Protein AF-A0A7J7FNR3-F1 (afdb_monomer_lite)

Radius of gyration: 37.6 Å; chains: 1; bounding box: 63×40×110 Å

pLDDT: mean 75.51, std 18.08, range [29.53, 96.12]

Foldseek 3Di:
DDPVVVLVVVLVVLVVVLVVLVVVLVVLVVVLVVLVVVLVVCVVVVVPVSNVVSVVVNVVSVVVNVVSVVVNVVSVVVNPVVVSVVVVVVVVVVVVVVVVVVVVVVVVVVCVVVVPPPVVVVVVVVVVVCVVVVPDPDDDDDDDDDDDDDDDDDDDDDDDDDPVVVVVVCVVVVPD

Secondary structure (DSSP, 8-state):
--HHHHHHHHHHHHHHHHHHHHHHHHHHHHHHHHHHHHHHHHHHHT-HHHHHHHHHHHHHHHHHHHHHHHHHHHHHHH--HHHHHHHHHHHHHHHHHHHHHHHHHHHHHHHHHHH---HHHHHHHHHHHHHHHT---S---------------------PPPHHHHHHHHHHTT--

InterPro domains:
  IPR005024 Snf7 family [PF03357] (9-69)
  IPR005024 Snf7 family [PF03357] (70-148)
  IPR005024 Snf7 family [PTHR10476] (71-173)

Organism: Diceros bicornis minor (NCBI:txid77932)

Sequence (176 aa):
MSSLHVIKEQNRELRGTQRAIIRDRAALEKQEKQLELEIKKMAKIGNKEACRVLAKQLVHLRKQKTRTFATMQAVNKKMDPQKTLQTMQNFQKENMKMEMTEEMINDTLDDIFEGSDDEEESQDIVNQVLDEIGIEISGKMAKAPSAARSLPSASTSKATISDEEIERQLKALGVD

Structure (mmCIF, N/CA/C/O backbone):
data_AF-A0A7J7FNR3-F1
#
_entry.id   AF-A0A7J7FNR3-F1
#
loop_
_atom_site.group_PDB
_atom_site.id
_atom_site.type_symbol
_atom_site.label_atom_id
_atom_site.label_alt_id
_atom_site.label_comp_id
_atom_site.label_asym_id
_atom_site.label_entity_id
_atom_site.label_seq_id
_atom_site.pdbx_PDB_ins_code
_atom_site.Cartn_x
_atom_site.Cartn_y
_atom_site.Cartn_z
_atom_site.occupancy
_atom_site.B_iso_or_equiv
_atom_site.auth_seq_id
_atom_site.auth_comp_id
_atom_site.auth_asym_id
_atom_site.auth_atom_id
_atom_site.pdbx_PDB_model_num
ATOM 1 N N . MET A 1 1 ? 5.610 -0.269 -30.305 1.00 54.38 1 MET A N 1
ATOM 2 C CA . MET A 1 1 ? 5.568 0.455 -29.009 1.00 54.38 1 MET A CA 1
ATOM 3 C C . MET A 1 1 ? 6.948 0.389 -28.366 1.00 54.38 1 MET A C 1
ATOM 5 O O . MET A 1 1 ? 7.432 -0.710 -28.148 1.00 54.38 1 MET A O 1
ATOM 9 N N . SER A 1 2 ? 7.600 1.528 -28.112 1.00 82.62 2 SER A N 1
ATOM 10 C CA . SER A 1 2 ? 8.960 1.568 -27.540 1.00 82.62 2 SER A CA 1
ATOM 11 C C . SER A 1 2 ? 9.001 1.016 -26.107 1.00 82.62 2 SER A C 1
ATOM 13 O O . SER A 1 2 ? 8.130 1.339 -25.296 1.00 82.62 2 SER A O 1
ATOM 15 N N . SER A 1 3 ? 10.046 0.258 -25.762 1.00 70.81 3 SER A N 1
ATOM 16 C CA . SER A 1 3 ? 10.321 -0.240 -24.402 1.00 70.81 3 SER A CA 1
ATOM 17 C C . SER A 1 3 ? 10.331 0.873 -23.342 1.00 70.81 3 SER A C 1
ATOM 19 O O . SER A 1 3 ? 9.944 0.653 -22.194 1.00 70.81 3 SER A O 1
ATOM 21 N N . LEU A 1 4 ? 10.681 2.105 -23.730 1.00 76.94 4 LEU A N 1
ATOM 22 C CA . LEU A 1 4 ? 10.629 3.280 -22.857 1.00 76.94 4 LEU A CA 1
ATOM 23 C C . LEU A 1 4 ? 9.194 3.644 -22.438 1.00 76.94 4 LEU A C 1
ATOM 25 O O . LEU A 1 4 ? 8.973 4.077 -21.305 1.00 76.94 4 LEU A O 1
ATOM 29 N N . HIS A 1 5 ? 8.218 3.469 -23.335 1.00 82.75 5 HIS A N 1
ATOM 30 C CA . HIS A 1 5 ? 6.804 3.703 -23.036 1.00 82.75 5 HIS A CA 1
ATOM 31 C C . HIS A 1 5 ? 6.312 2.708 -21.981 1.00 82.75 5 HIS A C 1
ATOM 33 O O . HIS A 1 5 ? 5.735 3.119 -20.977 1.00 82.75 5 HIS A O 1
ATOM 39 N N . VAL A 1 6 ? 6.664 1.428 -22.145 1.00 83.12 6 VAL A N 1
ATOM 40 C CA . VAL A 1 6 ? 6.319 0.350 -21.205 1.00 83.12 6 VAL A CA 1
ATOM 41 C C . VAL A 1 6 ? 6.873 0.634 -19.804 1.00 83.12 6 VAL A C 1
ATOM 43 O O . VAL A 1 6 ? 6.144 0.547 -18.817 1.00 83.12 6 VAL A O 1
ATOM 46 N N . ILE A 1 7 ? 8.138 1.059 -19.699 1.00 79.75 7 ILE A N 1
ATOM 47 C CA . ILE A 1 7 ? 8.766 1.383 -18.406 1.00 79.75 7 ILE A CA 1
ATOM 48 C C . ILE A 1 7 ? 8.096 2.596 -17.742 1.00 79.75 7 ILE A C 1
ATOM 50 O O . ILE A 1 7 ? 7.846 2.589 -16.531 1.00 79.75 7 ILE A O 1
ATOM 54 N N . LYS A 1 8 ? 7.801 3.656 -18.506 1.00 81.94 8 LYS A N 1
ATOM 55 C CA . LYS A 1 8 ? 7.135 4.860 -17.978 1.00 81.94 8 LYS A CA 1
ATOM 56 C C . LYS A 1 8 ? 5.711 4.558 -17.506 1.00 81.94 8 LYS A C 1
ATOM 58 O O . LYS A 1 8 ? 5.305 5.052 -16.451 1.00 81.94 8 LYS A O 1
ATOM 63 N N . GLU A 1 9 ? 4.981 3.734 -18.247 1.00 85.06 9 GLU A N 1
ATOM 64 C CA . GLU A 1 9 ? 3.615 3.323 -17.927 1.00 85.06 9 GLU A CA 1
ATOM 65 C C . GLU A 1 9 ? 3.563 2.467 -16.658 1.00 85.06 9 GLU A C 1
ATOM 67 O O . GLU A 1 9 ? 2.869 2.830 -15.704 1.00 85.06 9 GLU A O 1
ATOM 72 N N . GLN A 1 10 ? 4.417 1.446 -16.554 1.00 81.94 10 GLN A N 1
ATOM 73 C CA . GLN A 1 10 ? 4.548 0.637 -15.336 1.00 81.94 10 GLN A CA 1
ATOM 74 C C . GLN A 1 10 ? 4.887 1.488 -14.102 1.00 81.94 10 GLN A C 1
ATOM 76 O O . GLN A 1 10 ? 4.318 1.305 -13.024 1.00 81.94 10 GLN A O 1
ATOM 81 N N . ASN A 1 11 ? 5.778 2.475 -14.236 1.00 83.62 11 ASN A N 1
ATOM 82 C CA . ASN A 1 11 ? 6.105 3.384 -13.134 1.00 83.62 11 ASN A CA 1
ATOM 83 C C . ASN A 1 11 ? 4.921 4.262 -12.714 1.00 83.62 11 ASN A C 1
ATOM 85 O O . ASN A 1 11 ? 4.728 4.532 -11.522 1.00 83.62 11 ASN A O 1
ATOM 89 N N . ARG A 1 12 ? 4.114 4.716 -13.675 1.00 87.56 12 ARG A N 1
ATOM 90 C CA . ARG A 1 12 ? 2.905 5.499 -13.402 1.00 87.56 12 ARG A CA 1
ATOM 91 C C . ARG A 1 12 ? 1.880 4.668 -12.629 1.00 87.56 12 ARG A C 1
ATOM 93 O O . ARG A 1 12 ? 1.326 5.169 -11.644 1.00 87.56 12 ARG A O 1
ATOM 100 N N . GLU A 1 13 ? 1.676 3.415 -13.023 1.00 88.12 13 GLU A N 1
ATOM 101 C CA . GLU A 1 13 ? 0.784 2.470 -12.341 1.00 88.12 13 GLU A CA 1
ATOM 102 C C . GLU A 1 13 ? 1.255 2.140 -10.923 1.00 88.12 13 GLU A C 1
ATOM 104 O O . GLU A 1 13 ? 0.466 2.200 -9.973 1.00 88.12 13 GLU A O 1
ATOM 109 N N . LEU A 1 14 ? 2.552 1.875 -10.739 1.00 86.81 14 LEU A N 1
ATOM 110 C CA . LEU A 1 14 ? 3.135 1.603 -9.421 1.00 86.81 14 LEU A CA 1
ATOM 111 C C . LEU A 1 14 ? 2.951 2.788 -8.467 1.00 86.81 14 LEU A C 1
ATOM 113 O O . LEU A 1 14 ? 2.503 2.608 -7.332 1.00 86.81 14 LEU A O 1
ATOM 117 N N . ARG A 1 15 ? 3.194 4.017 -8.939 1.00 88.31 15 ARG A N 1
ATOM 118 C CA . ARG A 1 15 ? 2.936 5.239 -8.155 1.00 88.31 15 ARG A CA 1
ATOM 119 C C . ARG A 1 15 ? 1.450 5.415 -7.836 1.00 88.31 15 ARG A C 1
ATOM 121 O O . ARG A 1 15 ? 1.105 5.879 -6.748 1.00 88.31 15 ARG A O 1
ATOM 128 N N . GLY A 1 16 ? 0.560 5.069 -8.767 1.00 91.56 16 GLY A N 1
ATOM 129 C CA . GLY A 1 16 ? -0.889 5.058 -8.540 1.00 91.56 16 GLY A CA 1
ATOM 130 C C . GLY A 1 16 ? -1.287 4.092 -7.425 1.00 91.56 16 GLY A C 1
ATOM 131 O O . GLY A 1 16 ? -1.970 4.483 -6.476 1.00 91.56 16 GLY A O 1
ATOM 132 N N . THR A 1 17 ? -0.767 2.870 -7.497 1.00 90.06 17 THR A N 1
ATOM 133 C CA . THR A 1 17 ? -0.973 1.805 -6.509 1.00 90.06 17 THR A CA 1
ATOM 134 C C . THR A 1 17 ? -0.452 2.214 -5.132 1.00 90.06 17 THR A C 1
ATOM 136 O O . THR A 1 17 ? -1.149 2.062 -4.131 1.00 90.06 17 THR A O 1
ATOM 139 N N . GLN A 1 18 ? 0.730 2.829 -5.062 1.00 90.19 18 GLN A N 1
ATOM 140 C CA . GLN A 1 18 ? 1.301 3.321 -3.808 1.00 90.19 18 GLN A CA 1
ATOM 141 C C . GLN A 1 18 ? 0.408 4.387 -3.152 1.00 90.19 18 GLN A C 1
ATOM 143 O O . GLN A 1 18 ? 0.143 4.321 -1.951 1.00 90.19 18 GLN A O 1
ATOM 148 N N . ARG A 1 19 ? -0.122 5.340 -3.932 1.00 92.62 19 ARG A N 1
ATOM 149 C CA . ARG A 1 19 ? -1.068 6.349 -3.422 1.00 92.62 19 ARG A CA 1
ATOM 150 C C . ARG A 1 19 ? -2.389 5.738 -2.959 1.00 92.62 19 ARG A C 1
ATOM 152 O O . ARG A 1 19 ? -2.973 6.236 -1.998 1.00 92.62 19 ARG A O 1
ATOM 159 N N . ALA A 1 20 ? -2.879 4.698 -3.632 1.00 93.31 20 ALA A N 1
ATOM 160 C CA . ALA A 1 20 ? -4.066 3.966 -3.193 1.00 93.31 20 ALA A CA 1
ATOM 161 C C . ALA A 1 20 ? -3.822 3.297 -1.831 1.00 93.31 20 ALA A C 1
ATOM 163 O O . ALA A 1 20 ? -4.554 3.567 -0.886 1.00 93.31 20 ALA A O 1
ATOM 164 N N . ILE A 1 21 ? -2.710 2.570 -1.688 1.00 93.38 21 ILE A N 1
ATOM 165 C CA . ILE A 1 21 ? -2.308 1.919 -0.430 1.00 93.38 21 ILE A CA 1
ATOM 166 C C . ILE A 1 21 ? -2.171 2.929 0.721 1.00 93.38 21 ILE A C 1
ATOM 168 O O . ILE A 1 21 ? -2.578 2.644 1.847 1.00 93.38 21 ILE A O 1
ATOM 172 N N . ILE A 1 22 ? -1.619 4.119 0.459 1.00 91.81 22 ILE A N 1
ATOM 173 C CA . ILE A 1 22 ? -1.496 5.184 1.468 1.00 91.81 22 ILE A CA 1
ATOM 174 C C . ILE A 1 22 ? -2.877 5.682 1.920 1.00 91.81 22 ILE A C 1
ATOM 176 O O . ILE A 1 22 ? -3.101 5.840 3.122 1.00 91.81 22 ILE A O 1
ATOM 180 N N . ARG A 1 23 ? -3.812 5.901 0.984 1.00 94.81 23 ARG A N 1
ATOM 181 C CA . ARG A 1 23 ? -5.191 6.299 1.313 1.00 94.81 23 ARG A CA 1
ATOM 182 C C . ARG A 1 23 ? -5.914 5.215 2.109 1.00 94.81 23 ARG A C 1
ATOM 184 O O . ARG A 1 23 ? -6.504 5.530 3.141 1.00 94.81 23 ARG A O 1
ATOM 191 N N . ASP A 1 24 ? -5.800 3.959 1.688 1.00 94.12 24 ASP A N 1
ATOM 192 C CA . ASP A 1 24 ? -6.406 2.817 2.379 1.00 94.12 24 ASP A CA 1
ATOM 193 C C . ASP A 1 24 ? -5.856 2.681 3.799 1.00 94.12 24 ASP A C 1
ATOM 195 O O . ASP A 1 24 ? -6.612 2.505 4.754 1.00 94.12 24 ASP A O 1
ATOM 199 N N . ARG A 1 25 ? -4.541 2.844 3.977 1.00 93.31 25 ARG A N 1
ATOM 200 C CA . ARG A 1 25 ? -3.917 2.849 5.303 1.00 93.31 25 ARG A CA 1
ATOM 201 C C . ARG A 1 25 ? -4.487 3.954 6.191 1.00 93.31 25 ARG A C 1
ATOM 203 O O . ARG A 1 25 ? -4.819 3.680 7.343 1.00 93.31 25 ARG A O 1
ATOM 210 N N . ALA A 1 26 ? -4.601 5.178 5.681 1.00 94.69 26 ALA A N 1
ATOM 211 C CA . ALA A 1 26 ? -5.146 6.296 6.448 1.00 94.69 26 ALA A CA 1
ATOM 212 C C . ALA A 1 26 ? -6.616 6.056 6.841 1.00 94.69 26 ALA A C 1
ATOM 214 O O . ALA A 1 26 ? -7.018 6.354 7.968 1.00 94.69 26 ALA A O 1
ATOM 215 N N . ALA A 1 27 ? -7.410 5.464 5.944 1.00 95.56 27 ALA A N 1
ATOM 216 C CA . ALA A 1 27 ? -8.788 5.077 6.227 1.00 95.56 27 ALA A CA 1
ATOM 217 C C . ALA A 1 27 ? -8.866 3.999 7.323 1.00 95.56 27 ALA A C 1
ATOM 219 O O . ALA A 1 27 ? -9.623 4.162 8.282 1.00 95.56 27 ALA A O 1
ATOM 220 N N . LEU A 1 28 ? -8.035 2.955 7.235 1.00 95.50 28 LEU A N 1
ATOM 221 C CA . LEU A 1 28 ? -7.944 1.903 8.252 1.00 95.50 28 LEU A CA 1
ATOM 222 C C . LEU A 1 28 ? -7.494 2.461 9.610 1.00 95.50 28 LEU A C 1
ATOM 224 O O . LEU A 1 28 ? -8.046 2.087 10.638 1.00 95.50 28 LEU A O 1
ATOM 228 N N . GLU A 1 29 ? -6.544 3.399 9.643 1.00 94.50 29 GLU A N 1
ATOM 229 C CA . GLU A 1 29 ? -6.122 4.070 10.883 1.00 94.50 29 GLU A CA 1
ATOM 230 C C . GLU A 1 29 ? -7.254 4.879 11.529 1.00 94.50 29 GLU A C 1
ATOM 232 O O . GLU A 1 29 ? -7.395 4.891 12.756 1.00 94.50 29 GLU A O 1
ATOM 237 N N . LYS A 1 30 ? -8.092 5.537 10.722 1.00 95.94 30 LYS A N 1
ATOM 238 C CA . LYS A 1 30 ? -9.268 6.262 11.218 1.00 95.94 30 LYS A CA 1
ATOM 239 C C . LYS A 1 30 ? -10.330 5.304 11.761 1.00 95.94 30 LYS A C 1
ATOM 241 O O . LYS A 1 30 ? -10.854 5.551 12.847 1.00 95.94 30 LYS A O 1
ATOM 246 N N . GLN A 1 31 ? -10.613 4.217 11.043 1.00 95.38 31 GLN A N 1
ATOM 247 C CA . GLN A 1 31 ? -11.544 3.173 11.485 1.00 95.38 31 GLN A CA 1
ATOM 248 C C . GLN A 1 31 ? -11.071 2.506 12.782 1.00 95.38 31 GLN A C 1
ATOM 250 O O . GLN A 1 31 ? -11.884 2.251 13.666 1.00 95.38 31 GLN A O 1
ATOM 255 N N . GLU A 1 32 ? -9.761 2.295 12.942 1.00 94.50 32 GLU A N 1
ATOM 256 C CA . GLU A 1 32 ? -9.178 1.725 14.162 1.00 94.50 32 GLU A CA 1
ATOM 257 C C . GLU A 1 32 ? -9.470 2.614 15.371 1.00 94.50 32 GLU A C 1
ATOM 259 O O . GLU A 1 32 ? -10.020 2.152 16.370 1.00 94.50 32 GLU A O 1
ATOM 264 N N . LYS A 1 33 ? -9.188 3.917 15.250 1.00 96.12 33 LYS A N 1
ATOM 265 C CA . LYS A 1 33 ? -9.471 4.895 16.310 1.00 96.12 33 LYS A CA 1
ATOM 266 C C . LYS A 1 33 ? -10.963 4.983 16.633 1.00 96.12 33 LYS A C 1
ATOM 268 O O . LYS A 1 33 ? -11.328 5.116 17.800 1.00 96.12 33 LYS A O 1
ATOM 273 N N . GLN A 1 34 ? -11.828 4.919 15.620 1.00 95.38 34 GLN A N 1
ATOM 274 C CA . GLN A 1 34 ? -13.280 4.928 15.818 1.00 95.38 34 GLN A CA 1
ATOM 275 C C . GLN A 1 34 ? -13.752 3.685 16.581 1.00 95.38 34 GLN A C 1
ATOM 277 O O . GLN A 1 34 ? -14.450 3.836 17.584 1.00 95.38 34 GLN A O 1
ATOM 282 N N . LEU A 1 35 ? -13.304 2.491 16.181 1.00 95.19 35 LEU A N 1
ATOM 283 C CA . LEU A 1 35 ? -13.623 1.242 16.876 1.00 95.19 35 LEU A CA 1
ATOM 284 C C . LEU A 1 35 ? -13.122 1.251 18.323 1.00 95.19 35 LEU A C 1
ATOM 286 O O . LEU A 1 35 ? -13.846 0.835 19.222 1.00 95.19 35 LEU A O 1
ATOM 290 N N . GLU A 1 36 ? -11.922 1.769 18.592 1.00 94.06 36 GLU A N 1
ATOM 291 C CA . GLU A 1 36 ? -11.408 1.879 19.964 1.00 94.06 36 GLU A CA 1
ATOM 292 C C . GLU A 1 36 ? -12.269 2.797 20.844 1.00 94.06 36 GLU A C 1
ATOM 294 O O . GLU A 1 36 ? -12.528 2.481 22.011 1.00 94.06 36 GLU A O 1
ATOM 299 N N . LEU A 1 37 ? -12.737 3.925 20.303 1.00 95.31 37 LEU A N 1
ATOM 300 C CA . LEU A 1 37 ? -13.649 4.824 21.012 1.00 95.31 37 LEU A CA 1
ATOM 301 C C . LEU A 1 37 ? -15.009 4.166 21.263 1.00 95.31 37 LEU A C 1
ATOM 303 O O . LEU A 1 37 ? -15.569 4.318 22.350 1.00 95.31 37 LEU A O 1
ATOM 307 N N . GLU A 1 38 ? -15.533 3.431 20.288 1.00 93.19 38 GLU A N 1
ATOM 308 C CA . GLU A 1 38 ? -16.815 2.740 20.398 1.00 93.19 38 GLU A CA 1
ATOM 309 C C . GLU A 1 38 ? -16.757 1.585 21.405 1.00 93.19 38 GLU A C 1
ATOM 311 O O . GLU A 1 38 ? -17.625 1.489 22.272 1.00 93.19 38 GLU A O 1
ATOM 316 N N . ILE A 1 39 ? -15.677 0.797 21.403 1.00 94.44 39 ILE A N 1
ATOM 317 C CA . ILE A 1 39 ? -15.414 -0.230 22.423 1.00 94.44 39 ILE A CA 1
ATOM 318 C C . ILE A 1 39 ? -15.360 0.409 23.811 1.00 94.44 39 ILE A C 1
ATOM 320 O O . ILE A 1 39 ? -15.996 -0.088 24.738 1.00 94.44 39 ILE A O 1
ATOM 324 N N . LYS A 1 40 ? -14.654 1.538 23.973 1.00 94.06 40 LYS A N 1
ATOM 325 C CA . LYS A 1 40 ? -14.603 2.259 25.258 1.00 94.06 40 LYS A CA 1
ATOM 326 C C . LYS A 1 40 ? -15.986 2.739 25.703 1.00 94.06 40 LYS A C 1
ATOM 328 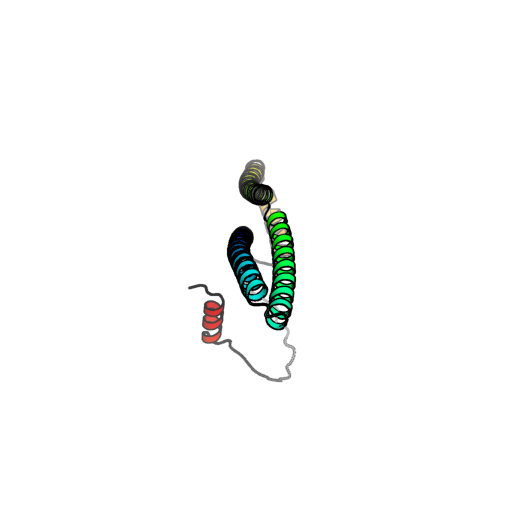O O . LYS A 1 40 ? -16.288 2.671 26.893 1.00 94.06 40 LYS A O 1
ATOM 333 N N . LYS A 1 41 ? -16.827 3.220 24.782 1.00 94.38 41 LYS A N 1
ATOM 334 C CA . LYS A 1 41 ? -18.211 3.624 25.084 1.00 94.38 41 LYS A CA 1
ATOM 335 C C . LYS A 1 41 ? -19.062 2.425 25.507 1.00 94.38 41 LYS A C 1
ATOM 337 O O . LYS A 1 41 ? -19.674 2.475 26.570 1.00 94.38 41 LYS A O 1
ATOM 342 N N . MET A 1 42 ? -19.043 1.336 24.740 1.00 90.19 42 MET A N 1
ATOM 343 C CA . MET A 1 42 ? -19.812 0.124 25.046 1.00 90.19 42 MET A CA 1
ATOM 344 C C . MET A 1 42 ? -19.359 -0.549 26.343 1.00 90.19 42 MET A C 1
ATOM 346 O O . MET A 1 42 ? -20.190 -1.048 27.102 1.00 90.19 42 MET A O 1
ATOM 350 N N . ALA A 1 43 ? -18.061 -0.488 26.650 1.00 90.88 43 ALA A N 1
ATOM 351 C CA . ALA A 1 43 ? -17.514 -0.990 27.903 1.00 90.88 43 ALA A CA 1
ATOM 352 C C . ALA A 1 43 ? -18.052 -0.213 29.112 1.00 90.88 43 ALA A C 1
ATOM 354 O O . ALA A 1 43 ? -18.411 -0.830 30.110 1.00 90.88 43 ALA A O 1
ATOM 355 N N . LYS A 1 44 ? -18.176 1.120 29.011 1.00 93.81 44 LYS A N 1
ATOM 356 C CA . LYS A 1 44 ? -18.761 1.961 30.073 1.00 93.81 44 LYS A CA 1
ATOM 357 C C . LYS A 1 44 ? -20.247 1.687 30.300 1.00 93.81 44 LYS A C 1
ATOM 359 O O . LYS A 1 44 ? -20.701 1.755 31.433 1.00 93.81 44 LYS A O 1
ATOM 364 N N . ILE A 1 45 ? -20.987 1.372 29.237 1.00 93.25 45 ILE A N 1
ATOM 365 C CA . ILE A 1 45 ? -22.414 1.012 29.304 1.00 93.25 45 ILE A CA 1
ATOM 366 C C . ILE A 1 45 ? -22.598 -0.409 29.879 1.00 93.25 45 ILE A C 1
ATOM 368 O O . ILE A 1 45 ? -23.691 -0.780 30.290 1.00 93.25 45 ILE A O 1
ATOM 372 N N . GLY A 1 46 ? -21.533 -1.217 29.933 1.00 90.44 46 GLY A N 1
ATOM 373 C CA . GLY A 1 46 ? -21.595 -2.605 30.392 1.00 90.44 46 GLY A CA 1
ATOM 374 C C . GLY A 1 46 ? -22.150 -3.573 29.343 1.00 90.44 46 GLY A C 1
ATOM 375 O O . GLY A 1 46 ? -22.442 -4.725 29.666 1.00 90.44 46 GLY A O 1
ATOM 376 N N . ASN A 1 47 ? -22.265 -3.147 28.079 1.00 92.44 47 ASN A N 1
ATOM 377 C CA . ASN A 1 47 ? -22.747 -3.996 26.992 1.00 92.44 47 ASN A CA 1
ATOM 378 C C . ASN A 1 47 ? -21.640 -4.963 26.528 1.00 92.44 47 ASN A C 1
ATOM 380 O O . ASN A 1 47 ? -20.850 -4.677 25.623 1.00 92.44 47 ASN A O 1
ATOM 384 N N . LYS A 1 48 ? -21.581 -6.126 27.185 1.00 88.44 48 LYS A N 1
ATOM 385 C CA . LYS A 1 48 ? -20.557 -7.159 26.955 1.00 88.44 48 LYS A CA 1
ATOM 386 C C . LYS A 1 48 ? -20.626 -7.777 25.556 1.00 88.44 48 LYS A C 1
ATOM 388 O O . LYS A 1 48 ? -19.578 -8.103 24.996 1.00 88.44 48 LYS A O 1
ATOM 393 N N . GLU A 1 49 ? -21.819 -7.922 24.980 1.00 92.25 49 GLU A N 1
ATOM 394 C CA . GLU A 1 49 ? -21.979 -8.500 23.640 1.00 92.25 49 GLU A CA 1
ATOM 395 C C . GLU A 1 49 ? -21.447 -7.564 22.554 1.00 92.25 49 GLU A C 1
ATOM 397 O O . GLU A 1 49 ? -20.631 -7.983 21.727 1.00 92.25 49 GLU A O 1
ATOM 402 N N . ALA A 1 50 ? -21.811 -6.279 22.611 1.00 90.81 50 ALA A N 1
ATOM 403 C CA . ALA A 1 50 ? -21.306 -5.280 21.674 1.00 90.81 50 ALA A CA 1
ATOM 404 C C . ALA A 1 50 ? -19.776 -5.159 21.742 1.00 90.81 50 ALA A C 1
ATOM 406 O O . ALA A 1 50 ? -19.107 -5.177 20.709 1.00 90.81 50 ALA A O 1
ATOM 407 N N . CYS A 1 51 ? -19.199 -5.140 22.949 1.00 91.25 51 CYS A N 1
ATOM 408 C CA . CYS A 1 51 ? -17.746 -5.161 23.130 1.00 91.25 51 CYS A CA 1
ATOM 409 C C . CYS A 1 51 ? -17.086 -6.375 22.465 1.00 91.25 51 CYS A C 1
ATOM 411 O O . CYS A 1 51 ? -16.042 -6.229 21.831 1.00 91.25 51 CYS A O 1
ATOM 413 N N . ARG A 1 52 ? -17.684 -7.571 22.569 1.00 93.75 52 ARG A N 1
ATOM 414 C CA . ARG A 1 52 ? -17.142 -8.794 21.954 1.00 93.75 52 ARG A CA 1
ATOM 415 C C . ARG A 1 52 ? -17.141 -8.708 20.427 1.00 93.75 52 ARG A C 1
ATOM 417 O O . ARG A 1 52 ? -16.174 -9.144 19.802 1.00 93.75 52 ARG A O 1
ATOM 424 N N . VAL A 1 53 ? -18.197 -8.160 19.826 1.00 94.88 53 VAL A N 1
ATOM 425 C CA . VAL A 1 53 ? -18.293 -7.985 18.366 1.00 94.88 53 VAL A CA 1
ATOM 426 C C . VAL A 1 53 ? -17.298 -6.932 17.876 1.00 94.88 53 VAL A C 1
ATOM 428 O O . VAL A 1 53 ? -16.496 -7.220 16.985 1.00 94.88 53 VAL A O 1
ATOM 431 N N . LEU A 1 54 ? -17.275 -5.756 18.504 1.00 91.75 54 LEU A N 1
ATOM 432 C CA . LEU A 1 54 ? -16.368 -4.666 18.138 1.00 91.75 54 LEU A CA 1
ATOM 433 C C . LEU A 1 54 ? -14.894 -5.057 18.337 1.00 91.75 54 LEU A C 1
ATOM 435 O O . LEU A 1 54 ? -14.047 -4.739 17.505 1.00 91.75 54 LEU A O 1
ATOM 439 N N . ALA A 1 55 ? -14.571 -5.821 19.385 1.00 93.38 55 ALA A N 1
ATOM 440 C CA . ALA A 1 55 ? -13.218 -6.333 19.599 1.00 93.38 55 ALA A CA 1
ATOM 441 C C . ALA A 1 55 ? -12.775 -7.289 18.478 1.00 93.38 55 ALA A C 1
ATOM 443 O O . ALA A 1 55 ? -11.637 -7.209 18.013 1.00 93.38 55 ALA A O 1
ATOM 444 N N . LYS A 1 56 ? -13.666 -8.166 17.993 1.00 95.31 56 LYS A N 1
ATOM 445 C CA . LYS A 1 56 ? -13.370 -9.024 16.832 1.00 95.31 56 LYS A CA 1
ATOM 446 C C . LYS A 1 56 ? -13.124 -8.195 15.571 1.00 95.31 56 LYS A C 1
ATOM 448 O O . LYS A 1 56 ? -12.179 -8.488 14.837 1.00 95.31 56 LYS A O 1
ATOM 453 N N . GLN A 1 57 ? -13.935 -7.161 15.339 1.00 94.19 57 GLN A N 1
ATOM 454 C CA . GLN A 1 57 ? -13.743 -6.235 14.220 1.00 94.19 57 GLN A CA 1
ATOM 455 C C . GLN A 1 57 ? -12.391 -5.519 14.314 1.00 94.19 57 GLN A C 1
ATOM 457 O O . GLN A 1 57 ? -11.658 -5.486 13.329 1.00 94.19 57 GLN A O 1
ATOM 462 N N . LEU A 1 58 ? -12.003 -5.048 15.503 1.00 94.00 58 LEU A N 1
ATOM 463 C CA . LEU A 1 58 ? -10.705 -4.410 15.732 1.00 94.00 58 LEU A CA 1
ATOM 464 C C . LEU A 1 58 ? -9.533 -5.352 15.416 1.00 94.00 58 LEU A C 1
ATOM 466 O O . LEU A 1 58 ? -8.567 -4.946 14.772 1.00 94.00 58 LEU A O 1
ATOM 470 N N . VAL A 1 59 ? -9.613 -6.625 15.819 1.00 96.06 59 VAL A N 1
ATOM 471 C CA . VAL A 1 59 ? -8.578 -7.623 15.493 1.00 96.06 59 VAL A CA 1
ATOM 472 C C . VAL A 1 59 ? -8.489 -7.856 13.984 1.00 96.06 59 VAL A C 1
ATOM 474 O O . VAL A 1 59 ? -7.384 -7.929 13.441 1.00 96.06 59 VAL A O 1
ATOM 477 N N . HIS A 1 60 ? -9.627 -7.962 13.295 1.00 95.25 60 HIS A N 1
ATOM 478 C CA . HIS A 1 60 ? -9.647 -8.115 11.840 1.00 95.25 60 HIS A CA 1
ATOM 479 C C . HIS A 1 60 ? -9.029 -6.897 11.141 1.00 95.25 60 HIS A C 1
ATOM 481 O O . HIS A 1 60 ? -8.154 -7.052 10.288 1.00 95.25 60 HIS A O 1
ATOM 487 N N . LEU A 1 61 ? -9.405 -5.694 11.574 1.00 95.75 61 LEU A N 1
ATOM 488 C CA . LEU A 1 61 ? -8.879 -4.439 11.053 1.00 95.75 61 LEU A CA 1
ATOM 489 C C . LEU A 1 61 ? -7.359 -4.328 11.258 1.00 95.75 61 LEU A C 1
ATOM 491 O O . LEU A 1 61 ? -6.631 -3.970 10.333 1.00 95.75 61 LEU A O 1
ATOM 495 N N . ARG A 1 62 ? -6.849 -4.710 12.436 1.00 94.69 62 ARG A N 1
ATOM 496 C CA . ARG A 1 62 ? -5.402 -4.739 12.714 1.00 94.69 62 ARG A CA 1
ATOM 497 C C . ARG A 1 62 ? -4.660 -5.705 11.794 1.00 94.69 62 ARG A C 1
ATOM 499 O O . ARG A 1 62 ? -3.621 -5.339 11.250 1.00 94.69 62 ARG A O 1
ATOM 506 N N . LYS A 1 63 ? -5.210 -6.899 11.545 1.00 95.50 63 LYS A N 1
ATOM 507 C CA . LYS A 1 63 ? -4.642 -7.848 10.567 1.00 95.50 63 LYS A CA 1
ATOM 508 C C . LYS A 1 63 ? -4.622 -7.262 9.154 1.00 95.50 63 LYS A C 1
ATOM 510 O O . LYS A 1 63 ? -3.610 -7.379 8.461 1.00 95.50 63 LYS A O 1
ATOM 515 N N . GLN A 1 64 ? -5.709 -6.613 8.737 1.00 93.25 64 GLN A N 1
ATOM 516 C CA . GLN A 1 64 ? -5.787 -5.941 7.440 1.00 93.25 64 GLN A CA 1
ATOM 517 C C . GLN A 1 64 ? -4.715 -4.850 7.324 1.00 93.25 64 GLN A C 1
ATOM 519 O O . GLN A 1 64 ? -3.979 -4.824 6.342 1.00 93.25 64 GLN A O 1
ATOM 524 N N . LYS A 1 65 ? -4.540 -4.026 8.361 1.00 93.75 65 LYS A N 1
ATOM 525 C CA . LYS A 1 65 ? -3.511 -2.978 8.424 1.00 93.75 65 LYS A CA 1
ATOM 526 C C . LYS A 1 65 ? -2.092 -3.540 8.289 1.00 93.75 65 LYS A C 1
ATOM 528 O O . LYS A 1 65 ? -1.295 -3.005 7.518 1.00 93.75 65 LYS A O 1
ATOM 533 N N . THR A 1 66 ? -1.781 -4.649 8.966 1.00 93.69 66 THR A N 1
ATOM 534 C CA . THR A 1 66 ? -0.490 -5.345 8.817 1.00 93.69 66 THR A CA 1
ATOM 535 C C . THR A 1 66 ? -0.278 -5.845 7.386 1.00 93.69 66 THR 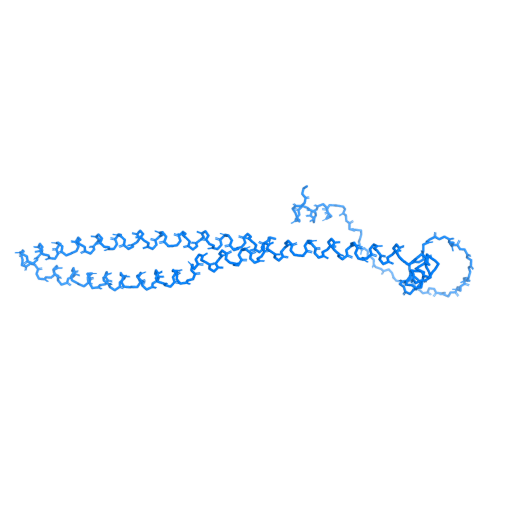A C 1
ATOM 537 O O . THR A 1 66 ? 0.807 -5.670 6.829 1.00 93.69 66 THR A O 1
ATOM 540 N N . ARG A 1 67 ? -1.311 -6.410 6.747 1.00 93.62 67 ARG A N 1
ATOM 541 C CA . ARG A 1 67 ? -1.239 -6.858 5.345 1.00 93.62 67 ARG A CA 1
ATOM 542 C C . ARG A 1 67 ? -0.997 -5.690 4.385 1.00 93.62 67 ARG A C 1
ATOM 544 O O . ARG A 1 67 ? -0.170 -5.805 3.479 1.00 93.62 67 ARG A O 1
ATOM 551 N N . THR A 1 68 ? -1.664 -4.560 4.603 1.00 91.62 68 THR A N 1
ATOM 552 C CA . THR A 1 68 ? -1.458 -3.332 3.822 1.00 91.62 68 THR A CA 1
ATOM 553 C C . THR A 1 68 ? -0.028 -2.809 3.979 1.00 91.62 68 THR A C 1
ATOM 555 O O . THR A 1 68 ? 0.590 -2.416 2.992 1.00 91.62 68 THR A O 1
ATOM 558 N N . PHE A 1 69 ? 0.549 -2.879 5.183 1.00 90.19 69 PHE A N 1
ATOM 559 C CA . PHE A 1 69 ? 1.941 -2.486 5.432 1.00 90.19 69 PHE A CA 1
ATOM 560 C C . PHE A 1 69 ? 2.950 -3.384 4.701 1.00 90.19 69 PHE A C 1
ATOM 562 O O . PHE A 1 69 ? 3.862 -2.881 4.044 1.00 90.19 69 PHE A O 1
ATOM 569 N N . ALA A 1 70 ? 2.754 -4.704 4.744 1.00 92.12 70 ALA A N 1
ATOM 570 C CA . ALA A 1 70 ? 3.583 -5.650 3.996 1.00 92.12 70 ALA A CA 1
ATOM 571 C C . ALA A 1 70 ? 3.485 -5.417 2.476 1.00 92.12 70 ALA A C 1
ATOM 573 O O . ALA A 1 70 ? 4.494 -5.416 1.772 1.00 92.12 70 ALA A O 1
ATOM 574 N N . THR A 1 71 ? 2.276 -5.141 1.977 1.00 90.38 71 THR A N 1
ATOM 575 C CA . THR A 1 71 ? 2.043 -4.825 0.559 1.00 90.38 71 THR A CA 1
ATOM 576 C C . THR A 1 71 ? 2.745 -3.525 0.161 1.00 90.38 71 THR A C 1
ATOM 578 O O . THR A 1 71 ? 3.413 -3.481 -0.868 1.00 90.38 71 THR A O 1
ATOM 581 N N . MET A 1 72 ? 2.676 -2.485 1.001 1.00 90.56 72 MET A N 1
ATOM 582 C CA . MET A 1 72 ? 3.391 -1.224 0.780 1.00 90.56 72 MET A CA 1
ATOM 583 C C . MET A 1 72 ? 4.907 -1.438 0.687 1.00 90.56 72 MET A C 1
ATOM 585 O O . MET A 1 72 ? 5.541 -0.897 -0.216 1.00 90.56 72 MET A O 1
ATOM 589 N N . GLN A 1 73 ? 5.492 -2.240 1.584 1.00 88.75 73 GLN A N 1
ATOM 590 C CA . GLN A 1 73 ? 6.923 -2.562 1.525 1.00 88.75 73 GLN A CA 1
ATOM 591 C C . GLN A 1 73 ? 7.293 -3.287 0.229 1.00 88.75 73 GLN A C 1
ATOM 593 O O . GLN A 1 73 ? 8.295 -2.944 -0.399 1.00 88.75 73 GLN A O 1
ATOM 598 N N . ALA A 1 74 ? 6.478 -4.253 -0.200 1.00 88.62 74 ALA A N 1
ATOM 599 C CA . ALA A 1 74 ? 6.705 -4.973 -1.449 1.00 88.62 74 ALA A CA 1
ATOM 600 C C . ALA A 1 74 ? 6.635 -4.042 -2.673 1.00 88.62 74 ALA A C 1
ATOM 602 O O . ALA A 1 74 ? 7.486 -4.132 -3.559 1.00 88.62 74 ALA A O 1
ATOM 603 N N . VAL A 1 75 ? 5.666 -3.120 -2.705 1.00 86.81 75 VAL A N 1
ATOM 604 C CA . VAL A 1 75 ? 5.537 -2.112 -3.771 1.00 86.81 75 VAL A CA 1
ATOM 605 C C . VAL A 1 75 ? 6.730 -1.153 -3.768 1.00 86.81 75 VAL A C 1
ATOM 607 O O . VAL A 1 75 ? 7.320 -0.929 -4.821 1.00 86.81 75 VAL A O 1
ATOM 610 N N . ASN A 1 76 ? 7.156 -0.661 -2.601 1.00 83.75 76 ASN A N 1
ATOM 611 C CA . ASN A 1 76 ? 8.329 0.214 -2.487 1.00 83.75 76 ASN A CA 1
ATOM 612 C C . ASN A 1 76 ? 9.618 -0.476 -2.964 1.00 83.75 76 ASN A C 1
ATOM 614 O O . ASN A 1 76 ? 10.424 0.150 -3.639 1.00 83.75 76 ASN A O 1
ATOM 618 N N . LYS A 1 77 ? 9.805 -1.768 -2.659 1.00 83.19 77 LYS A N 1
ATOM 619 C CA . LYS A 1 77 ? 10.985 -2.532 -3.101 1.00 83.19 77 LYS A CA 1
ATOM 620 C C . LYS A 1 77 ? 11.024 -2.730 -4.619 1.00 83.19 77 LYS A C 1
ATOM 622 O O . LYS A 1 77 ? 12.104 -2.777 -5.199 1.00 83.19 77 LYS A O 1
ATOM 627 N N . LYS A 1 78 ? 9.858 -2.871 -5.258 1.00 78.12 78 LYS A N 1
ATOM 628 C CA . LYS A 1 78 ? 9.746 -2.957 -6.723 1.00 78.12 78 LYS A CA 1
ATOM 629 C C . LYS A 1 78 ? 9.918 -1.597 -7.400 1.00 78.12 78 LYS A C 1
ATOM 631 O O . LYS A 1 78 ? 10.399 -1.543 -8.524 1.00 78.12 78 LYS A O 1
ATOM 636 N N . MET A 1 79 ? 9.552 -0.516 -6.719 1.00 72.88 79 MET A N 1
ATOM 637 C CA . MET A 1 79 ? 9.648 0.855 -7.212 1.00 72.88 79 MET A CA 1
ATOM 638 C C . MET A 1 79 ? 10.913 1.542 -6.682 1.00 72.88 79 MET A C 1
ATOM 640 O O . MET A 1 79 ? 10.815 2.589 -6.050 1.00 72.88 79 MET A O 1
ATOM 644 N N . ASP A 1 80 ? 12.097 0.965 -6.902 1.00 71.50 80 ASP A N 1
ATOM 645 C CA . ASP A 1 80 ? 13.350 1.667 -6.609 1.00 71.50 80 ASP A CA 1
ATOM 646 C C . ASP A 1 80 ? 13.569 2.755 -7.685 1.00 71.50 80 ASP A C 1
ATOM 648 O O . ASP A 1 80 ? 13.870 2.434 -8.847 1.00 71.50 80 ASP A O 1
ATOM 652 N N . PRO A 1 81 ? 13.372 4.048 -7.351 1.00 68.69 81 PRO A N 1
ATOM 653 C CA . PRO A 1 81 ? 13.479 5.121 -8.329 1.00 68.69 81 PRO A CA 1
ATOM 654 C C . PRO A 1 81 ? 14.912 5.271 -8.851 1.00 68.69 81 PRO A C 1
ATOM 656 O O . PRO A 1 81 ? 15.087 5.738 -9.975 1.00 68.69 81 PRO A O 1
ATOM 659 N N . GLN A 1 82 ? 15.927 4.844 -8.089 1.00 74.06 82 GLN A N 1
ATOM 660 C CA . GLN A 1 82 ? 17.320 4.908 -8.530 1.00 74.06 82 GLN A CA 1
ATOM 661 C C . GLN A 1 82 ? 17.607 3.876 -9.615 1.00 74.06 82 GLN A C 1
ATOM 663 O O . GLN A 1 82 ? 18.194 4.224 -10.638 1.00 74.06 82 GLN A O 1
ATOM 668 N N . LYS A 1 83 ? 17.125 2.639 -9.444 1.00 73.75 83 LYS A N 1
ATOM 669 C CA . LYS A 1 83 ? 17.242 1.608 -10.485 1.00 73.75 83 LYS A CA 1
ATOM 670 C C . LYS A 1 83 ? 16.514 2.008 -11.758 1.00 73.75 83 LYS A C 1
ATOM 672 O O . LYS A 1 83 ? 17.071 1.874 -12.836 1.00 73.75 83 LYS A O 1
ATOM 677 N N . THR A 1 84 ? 15.311 2.565 -11.634 1.00 74.81 84 THR A N 1
ATOM 678 C CA . THR A 1 84 ? 14.548 3.032 -12.802 1.00 74.81 84 THR A CA 1
ATOM 679 C C . THR A 1 84 ? 15.275 4.161 -13.541 1.00 74.81 84 THR A C 1
ATOM 681 O O . THR A 1 84 ? 15.342 4.145 -14.768 1.00 74.81 84 THR A O 1
ATOM 684 N N . LEU A 1 85 ? 15.849 5.125 -12.809 1.00 76.50 85 LEU A N 1
ATOM 685 C CA . LEU A 1 85 ? 16.623 6.220 -13.399 1.00 76.50 85 LEU A CA 1
ATOM 686 C C . LEU A 1 85 ? 17.896 5.711 -14.086 1.00 76.50 85 LEU A C 1
ATOM 688 O O . LEU A 1 85 ? 18.189 6.145 -15.196 1.00 76.50 85 LEU A O 1
ATOM 692 N N . GLN A 1 86 ? 18.613 4.768 -13.467 1.00 80.75 86 GLN A N 1
ATOM 693 C CA . GLN A 1 86 ? 19.774 4.120 -14.083 1.00 80.75 86 GLN A CA 1
ATOM 694 C C . GLN A 1 86 ? 19.395 3.351 -15.344 1.00 80.75 86 GLN A C 1
ATOM 696 O O . GLN A 1 86 ? 20.052 3.518 -16.362 1.00 80.75 86 GLN A O 1
ATOM 701 N N . THR A 1 87 ? 18.327 2.551 -15.318 1.00 80.12 87 THR A N 1
ATOM 702 C CA . THR A 1 87 ? 17.858 1.830 -16.509 1.00 80.12 87 THR A CA 1
ATOM 703 C C . THR A 1 87 ? 17.478 2.800 -17.626 1.00 80.12 87 THR A C 1
ATOM 705 O O . THR A 1 87 ? 17.832 2.565 -18.775 1.00 80.12 87 THR A O 1
ATOM 708 N N . MET A 1 88 ? 16.823 3.919 -17.303 1.00 80.38 88 MET A N 1
ATOM 709 C CA . MET A 1 88 ? 16.479 4.936 -18.297 1.00 80.38 88 MET A CA 1
ATOM 710 C C . MET A 1 88 ? 17.720 5.647 -18.856 1.00 80.38 88 MET A C 1
ATOM 712 O O . MET A 1 88 ? 17.795 5.848 -20.064 1.00 80.38 88 MET A O 1
ATOM 716 N N . GLN A 1 89 ? 18.700 5.997 -18.015 1.00 83.88 89 GLN A N 1
ATOM 717 C CA . GLN A 1 89 ? 19.966 6.588 -18.467 1.00 83.88 89 GLN A CA 1
ATOM 718 C C . GLN A 1 89 ? 20.792 5.614 -19.305 1.00 83.88 89 GLN A C 1
ATOM 720 O O . GLN A 1 89 ? 21.363 6.023 -20.307 1.00 83.88 89 GLN A O 1
ATOM 725 N N . ASN A 1 90 ? 20.852 4.340 -18.918 1.00 84.75 90 ASN A N 1
ATOM 726 C CA . ASN A 1 90 ? 21.550 3.312 -19.681 1.00 84.75 90 ASN A CA 1
ATOM 727 C C . ASN A 1 90 ? 20.886 3.115 -21.039 1.00 84.75 90 ASN A C 1
ATOM 729 O O . ASN A 1 90 ? 21.595 3.090 -22.029 1.00 84.75 90 ASN A O 1
ATOM 733 N N . PHE A 1 91 ? 19.553 3.095 -21.103 1.00 82.06 91 PHE A N 1
ATOM 734 C CA . PHE A 1 91 ? 18.828 3.018 -22.371 1.00 82.06 91 PHE A CA 1
ATOM 735 C C . PHE A 1 91 ? 19.049 4.260 -23.247 1.00 82.06 91 PHE A C 1
ATOM 737 O O . PHE A 1 91 ? 19.249 4.142 -24.447 1.00 82.06 91 PHE A O 1
ATOM 744 N N . GLN A 1 92 ? 19.065 5.462 -22.657 1.00 81.25 92 GLN A N 1
ATOM 745 C CA . GLN A 1 92 ? 19.398 6.690 -23.391 1.00 81.25 92 GLN A CA 1
ATOM 746 C C . GLN A 1 92 ? 20.828 6.665 -23.929 1.00 81.25 92 GLN A C 1
ATOM 748 O O . GLN A 1 92 ? 21.054 7.034 -25.075 1.00 81.25 92 GLN A O 1
ATOM 753 N N . LYS A 1 93 ? 21.783 6.215 -23.111 1.00 85.19 93 LYS A N 1
ATOM 754 C CA . LYS A 1 93 ? 23.181 6.059 -23.516 1.00 85.19 93 LYS A CA 1
ATOM 755 C C . LYS A 1 93 ? 23.360 4.961 -24.549 1.00 85.19 93 LYS A C 1
ATOM 757 O O . LYS A 1 93 ? 24.208 5.113 -25.405 1.00 85.19 93 LYS A O 1
ATOM 762 N N . GLU A 1 94 ? 22.613 3.869 -24.461 1.00 80.25 94 GLU A N 1
ATOM 763 C CA . GLU A 1 94 ? 22.668 2.761 -25.411 1.00 80.25 94 GLU A CA 1
ATOM 764 C C . GLU A 1 94 ? 22.068 3.169 -26.752 1.00 80.25 94 GLU A C 1
ATOM 766 O O . GLU A 1 94 ? 22.712 2.946 -27.763 1.00 80.25 94 GLU A O 1
ATOM 771 N N . ASN A 1 95 ? 20.932 3.874 -26.765 1.00 83.25 95 ASN A N 1
ATOM 772 C CA . ASN A 1 95 ? 20.393 4.468 -27.989 1.00 83.25 95 ASN A CA 1
ATOM 773 C C . ASN A 1 95 ? 21.368 5.475 -28.610 1.00 83.25 95 ASN A C 1
ATOM 775 O O . ASN A 1 95 ? 21.648 5.379 -29.794 1.00 83.25 95 ASN A O 1
ATOM 779 N N . MET A 1 96 ? 21.924 6.396 -27.813 1.00 82.06 96 MET A N 1
ATOM 780 C CA . MET A 1 96 ? 22.909 7.370 -28.300 1.00 82.06 96 MET A CA 1
ATOM 781 C C . MET A 1 96 ? 24.202 6.689 -28.761 1.00 82.06 96 MET A C 1
ATOM 783 O O . MET A 1 96 ? 24.801 7.104 -29.740 1.00 82.06 96 MET A O 1
ATOM 787 N N . LYS A 1 97 ? 24.642 5.631 -28.072 1.00 82.88 97 LYS A N 1
ATOM 788 C CA . LYS A 1 97 ? 25.796 4.833 -28.488 1.00 82.88 97 LYS A CA 1
ATOM 789 C C . LYS A 1 97 ? 25.498 4.108 -29.791 1.00 82.88 97 LYS A C 1
ATOM 791 O O . LYS A 1 97 ? 26.389 4.056 -30.614 1.00 82.88 97 LYS A O 1
ATOM 796 N N . MET A 1 98 ? 24.296 3.563 -29.957 1.00 81.25 98 MET A N 1
ATOM 797 C CA . MET A 1 98 ? 23.871 2.887 -31.178 1.00 81.25 98 MET A CA 1
ATOM 798 C C . MET A 1 98 ? 23.865 3.863 -32.355 1.00 81.25 98 MET A C 1
ATOM 800 O O . MET A 1 98 ? 24.460 3.550 -33.374 1.00 81.25 98 MET A O 1
ATOM 804 N N . GLU A 1 99 ? 23.313 5.062 -32.159 1.00 80.50 99 GLU A N 1
ATOM 805 C CA . GLU A 1 99 ? 23.305 6.159 -33.137 1.00 80.50 99 GLU A CA 1
ATOM 806 C C . GLU A 1 99 ? 24.734 6.612 -33.480 1.00 80.50 99 GLU A C 1
ATOM 808 O O . GLU A 1 99 ? 25.114 6.618 -34.641 1.00 80.50 99 GLU A O 1
ATOM 813 N N . MET A 1 100 ? 25.590 6.840 -32.476 1.00 80.06 100 MET A N 1
ATOM 814 C CA . MET A 1 100 ? 27.006 7.161 -32.703 1.00 80.06 100 MET A CA 1
ATOM 815 C C . MET A 1 100 ? 27.793 6.017 -33.354 1.00 80.06 100 MET A C 1
ATOM 817 O O . MET A 1 100 ? 28.744 6.273 -34.081 1.00 80.06 100 MET A O 1
ATOM 821 N N . THR A 1 101 ? 27.474 4.753 -33.059 1.00 78.75 101 THR A N 1
ATOM 822 C CA . THR A 1 101 ? 28.127 3.613 -33.718 1.00 78.75 101 THR A CA 1
ATOM 823 C C . THR A 1 101 ? 27.615 3.409 -35.127 1.00 78.75 101 THR A C 1
ATOM 825 O O . THR A 1 101 ? 28.366 2.883 -35.927 1.00 78.75 101 THR A O 1
ATOM 828 N N . GLU A 1 102 ? 26.379 3.797 -35.429 1.00 81.12 102 GLU A N 1
ATOM 829 C CA . GLU A 1 102 ? 25.814 3.760 -36.776 1.00 81.12 102 GLU A CA 1
ATOM 830 C C . GLU A 1 102 ? 26.425 4.874 -37.628 1.00 81.12 102 GLU A C 1
ATOM 832 O O . GLU A 1 102 ? 26.885 4.588 -38.724 1.00 81.12 102 GLU A O 1
ATOM 837 N N . GLU A 1 103 ? 26.564 6.089 -37.084 1.00 80.56 103 GLU A N 1
ATOM 838 C CA . GLU A 1 103 ? 27.347 7.171 -37.700 1.00 80.56 103 GLU A CA 1
ATOM 839 C C . GLU A 1 103 ? 28.807 6.751 -37.899 1.00 80.56 103 GLU A C 1
ATOM 841 O O . GLU A 1 103 ? 29.294 6.784 -39.014 1.00 80.56 103 GLU A O 1
ATOM 846 N N . MET A 1 104 ? 29.486 6.238 -36.868 1.00 80.44 104 MET A N 1
ATOM 847 C CA . MET A 1 104 ? 30.882 5.800 -36.997 1.00 80.44 104 MET A CA 1
ATOM 848 C C . MET A 1 104 ? 31.049 4.595 -37.936 1.00 80.44 104 MET A C 1
ATOM 850 O O . MET A 1 104 ? 32.079 4.488 -38.593 1.00 80.44 104 MET A O 1
ATOM 854 N N . ILE A 1 105 ? 30.085 3.667 -37.991 1.00 81.50 105 ILE A N 1
ATOM 855 C CA . ILE A 1 105 ? 30.099 2.549 -38.946 1.00 81.50 105 ILE A CA 1
ATOM 856 C C . ILE A 1 105 ? 29.873 3.065 -40.356 1.00 81.50 105 ILE A C 1
ATOM 858 O O . ILE A 1 105 ? 30.583 2.604 -41.235 1.00 81.50 105 ILE A O 1
ATOM 862 N N . ASN A 1 106 ? 28.940 3.993 -40.566 1.00 82.12 106 ASN A N 1
ATOM 863 C CA . ASN A 1 106 ? 28.722 4.608 -41.871 1.00 82.12 106 ASN A CA 1
ATOM 864 C C . ASN A 1 106 ? 29.959 5.399 -42.295 1.00 82.12 106 ASN A C 1
ATOM 866 O O . ASN A 1 106 ? 30.452 5.139 -43.374 1.00 82.12 106 ASN A O 1
ATOM 870 N N . ASP A 1 107 ? 30.552 6.210 -41.417 1.00 83.81 107 ASP A N 1
ATOM 871 C CA . ASP A 1 107 ? 31.796 6.936 -41.692 1.00 83.81 107 ASP A CA 1
ATOM 872 C C . ASP A 1 107 ? 32.964 5.975 -41.981 1.00 83.81 107 ASP A C 1
ATOM 874 O O . ASP A 1 107 ? 33.753 6.205 -42.885 1.00 83.81 107 ASP A O 1
ATOM 878 N N . THR A 1 108 ? 33.081 4.855 -41.251 1.00 81.94 108 THR A N 1
ATOM 879 C CA . THR A 1 108 ? 34.138 3.849 -41.503 1.00 81.94 108 THR A CA 1
ATOM 880 C C . THR A 1 108 ? 33.870 3.049 -42.781 1.00 81.94 108 THR A C 1
ATOM 882 O O . THR A 1 108 ? 34.809 2.642 -43.458 1.00 81.94 108 THR A O 1
ATOM 885 N N . LEU A 1 109 ? 32.605 2.764 -43.095 1.00 75.44 109 LEU A N 1
ATOM 886 C CA . LEU A 1 109 ? 32.193 2.106 -44.332 1.00 75.44 109 LEU A CA 1
ATOM 887 C C . LEU A 1 109 ? 32.464 3.041 -45.512 1.00 75.44 109 LEU A C 1
ATOM 889 O O . LEU A 1 109 ? 33.071 2.601 -46.478 1.00 75.44 109 LEU A O 1
ATOM 893 N N . ASP A 1 110 ? 32.102 4.314 -45.391 1.00 76.69 110 ASP A N 1
ATOM 894 C CA . ASP A 1 110 ? 32.358 5.366 -46.367 1.00 76.69 110 ASP A CA 1
ATOM 895 C C . ASP A 1 110 ? 33.869 5.561 -46.551 1.00 76.69 110 ASP A C 1
ATOM 897 O O . ASP A 1 110 ? 34.328 5.496 -47.679 1.00 76.69 110 ASP A O 1
ATOM 901 N N . ASP A 1 111 ? 34.677 5.636 -45.486 1.00 77.06 111 ASP A N 1
ATOM 902 C CA . ASP A 1 111 ? 36.149 5.702 -45.572 1.00 77.06 111 ASP A CA 1
ATOM 903 C C . ASP A 1 111 ? 36.771 4.438 -46.210 1.00 77.06 111 ASP A C 1
ATOM 905 O O . ASP A 1 111 ? 37.800 4.515 -46.881 1.00 77.06 111 ASP A O 1
ATOM 909 N N . ILE A 1 112 ? 36.185 3.251 -46.003 1.00 74.12 112 ILE A N 1
ATOM 910 C CA . ILE A 1 112 ? 36.629 2.003 -46.653 1.00 74.12 112 ILE A CA 1
ATOM 911 C C . ILE A 1 112 ? 36.245 2.002 -48.138 1.00 74.12 112 ILE A C 1
ATOM 913 O O . ILE A 1 112 ? 37.060 1.596 -48.967 1.00 74.12 112 ILE A O 1
ATOM 917 N N . PHE A 1 113 ? 35.043 2.463 -48.482 1.00 63.22 113 PHE A N 1
ATOM 918 C CA . PHE A 1 113 ? 34.571 2.587 -49.863 1.00 63.22 113 PHE A CA 1
ATOM 919 C C . PHE A 1 113 ? 35.281 3.721 -50.621 1.00 63.22 113 PHE A C 1
ATOM 921 O O . PHE A 1 113 ? 35.528 3.585 -51.812 1.00 63.22 113 PHE A O 1
ATOM 928 N N . GLU A 1 114 ? 35.664 4.805 -49.947 1.00 59.56 114 GLU A N 1
ATOM 929 C CA . GLU A 1 114 ? 36.371 5.959 -50.520 1.00 59.56 114 GLU A CA 1
ATOM 930 C C . GLU A 1 114 ? 37.901 5.741 -50.528 1.00 59.56 114 GLU A C 1
ATOM 932 O O . GLU A 1 114 ? 38.616 6.274 -51.374 1.00 59.56 114 GLU A O 1
ATOM 937 N N . GLY A 1 115 ? 38.423 4.908 -49.616 1.00 57.81 115 GLY A N 1
ATOM 938 C CA . GLY A 1 115 ? 39.838 4.529 -49.516 1.00 57.81 115 GLY A CA 1
ATOM 939 C C . GLY A 1 115 ? 40.258 3.313 -50.354 1.00 57.81 115 GLY A C 1
ATOM 940 O O . GLY A 1 115 ? 41.458 3.042 -50.457 1.00 57.81 115 GLY A O 1
ATOM 941 N N . SER A 1 116 ? 39.310 2.587 -50.954 1.00 51.31 116 SER A N 1
ATOM 942 C CA . SER A 1 116 ? 39.561 1.527 -51.942 1.00 51.31 116 SER A CA 1
ATOM 943 C C . SER A 1 116 ? 38.984 1.919 -53.305 1.00 51.31 116 SER A C 1
ATOM 945 O O . SER A 1 116 ? 37.959 1.418 -53.745 1.00 51.31 116 SER A O 1
ATOM 947 N N . ASP A 1 117 ? 39.694 2.823 -53.983 1.00 53.78 117 ASP A N 1
ATOM 948 C CA . ASP A 1 117 ? 39.426 3.326 -55.344 1.00 53.78 117 ASP A CA 1
ATOM 949 C C . ASP A 1 117 ? 39.652 2.271 -56.457 1.00 53.78 117 ASP A C 1
ATOM 951 O O . ASP A 1 117 ? 40.016 2.597 -57.582 1.00 53.78 117 ASP A O 1
ATOM 955 N N . ASP A 1 118 ? 39.443 0.985 -56.159 1.00 55.44 118 ASP A N 1
ATOM 956 C CA . ASP A 1 118 ? 39.275 -0.052 -57.181 1.00 55.44 118 ASP A CA 1
ATOM 957 C C . ASP A 1 118 ? 37.764 -0.271 -57.379 1.00 55.44 118 ASP A C 1
ATOM 95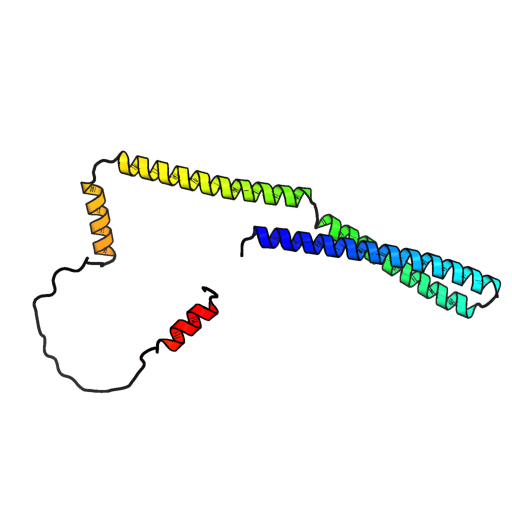9 O O . ASP A 1 118 ? 37.189 -1.314 -57.049 1.00 55.44 118 ASP A O 1
ATOM 963 N N . GLU A 1 119 ? 37.090 0.748 -57.931 1.00 57.91 119 GLU A N 1
ATOM 964 C CA . GLU A 1 119 ? 35.681 0.681 -58.362 1.00 57.91 119 GLU A CA 1
ATOM 965 C C . GLU A 1 119 ? 35.414 -0.519 -59.307 1.00 57.91 119 GLU A C 1
ATOM 967 O O . GLU A 1 119 ? 34.277 -0.992 -59.406 1.00 57.91 119 GLU A O 1
ATOM 972 N N . GLU A 1 120 ? 36.456 -1.044 -59.970 1.00 57.3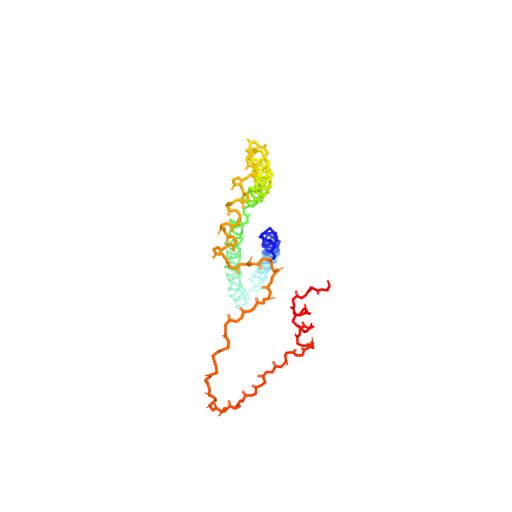8 120 GLU A N 1
ATOM 973 C CA . GLU A 1 120 ? 36.414 -2.242 -60.823 1.00 57.38 120 GLU A CA 1
ATOM 974 C C . GLU A 1 120 ? 36.138 -3.540 -60.035 1.00 57.38 120 GLU A C 1
ATOM 976 O O . GLU A 1 120 ? 35.232 -4.286 -60.410 1.00 57.38 120 GLU A O 1
ATOM 981 N N . GLU A 1 121 ? 36.822 -3.800 -58.911 1.00 54.84 121 GLU A N 1
ATOM 982 C CA . GLU A 1 121 ? 36.609 -5.037 -58.129 1.00 54.84 121 GLU A CA 1
ATOM 983 C C . GLU A 1 121 ? 35.246 -5.034 -57.414 1.00 54.84 121 GLU A C 1
ATOM 985 O O . GLU A 1 121 ? 34.585 -6.069 -57.286 1.00 54.84 121 GLU A O 1
ATOM 990 N N . SER A 1 122 ? 34.784 -3.855 -56.987 1.00 62.22 122 SER A N 1
ATOM 991 C CA . SER A 1 122 ? 33.480 -3.688 -56.334 1.00 62.22 122 SER A CA 1
ATOM 992 C C . SER A 1 122 ? 32.317 -3.979 -57.286 1.00 62.22 122 SER A C 1
ATOM 994 O O . SER A 1 122 ? 31.354 -4.645 -56.894 1.00 62.22 122 SER A O 1
ATOM 996 N N . GLN A 1 123 ? 32.403 -3.535 -58.546 1.00 61.00 123 GLN A N 1
ATOM 997 C CA . GLN A 1 123 ? 31.401 -3.877 -59.559 1.00 61.00 123 GLN A CA 1
ATOM 998 C C . GLN A 1 123 ? 31.410 -5.367 -59.903 1.00 61.00 123 GLN A C 1
ATOM 1000 O O . GLN A 1 123 ? 30.334 -5.931 -60.085 1.00 61.00 123 GLN A O 1
ATOM 1005 N N . ASP A 1 124 ? 32.569 -6.026 -59.927 1.00 67.94 124 ASP A N 1
ATOM 1006 C CA . ASP A 1 124 ? 32.660 -7.470 -60.166 1.00 67.94 124 ASP A CA 1
ATOM 1007 C C . ASP A 1 124 ? 32.029 -8.289 -59.035 1.00 67.94 124 ASP A C 1
ATOM 1009 O O . ASP A 1 124 ? 31.280 -9.230 -59.303 1.00 67.94 124 ASP A O 1
ATOM 1013 N N . ILE A 1 125 ? 32.235 -7.899 -57.772 1.00 70.88 125 ILE A N 1
ATOM 1014 C CA . ILE A 1 125 ? 31.580 -8.541 -56.620 1.00 70.88 125 ILE A CA 1
ATOM 1015 C C . ILE A 1 125 ? 30.065 -8.303 -56.660 1.00 70.88 125 ILE A C 1
ATOM 1017 O O . ILE A 1 125 ? 29.289 -9.234 -56.432 1.00 70.88 125 ILE A O 1
ATOM 1021 N N . VAL A 1 126 ? 29.623 -7.081 -56.978 1.00 73.50 126 VAL A N 1
ATOM 1022 C CA . VAL A 1 126 ? 28.194 -6.762 -57.130 1.00 73.50 126 VAL A CA 1
ATOM 1023 C C . VAL A 1 126 ? 27.582 -7.565 -58.280 1.00 73.50 126 VAL A C 1
ATOM 1025 O O . VAL A 1 126 ? 26.533 -8.171 -58.084 1.00 73.50 126 VAL A O 1
ATOM 1028 N N . ASN A 1 127 ? 28.244 -7.657 -59.436 1.00 72.25 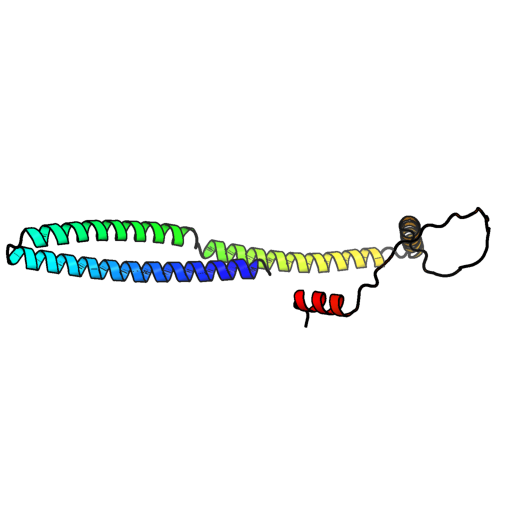127 ASN A N 1
ATOM 1029 C CA . ASN A 1 127 ? 27.799 -8.459 -60.579 1.00 72.25 127 ASN A CA 1
ATOM 1030 C C . ASN A 1 127 ? 27.760 -9.956 -60.246 1.00 72.25 127 ASN A C 1
ATOM 1032 O O . ASN A 1 127 ? 26.779 -10.621 -60.559 1.00 72.25 127 ASN A O 1
ATOM 1036 N N . GLN A 1 128 ? 28.761 -10.480 -59.536 1.00 73.69 128 GLN A N 1
ATOM 1037 C CA . GLN A 1 128 ? 28.802 -11.876 -59.101 1.00 73.69 128 GLN A CA 1
ATOM 1038 C C . GLN A 1 128 ? 27.665 -12.205 -58.120 1.00 73.69 128 GLN A C 1
ATOM 1040 O O . GLN A 1 128 ? 27.028 -13.251 -58.238 1.00 73.69 128 GLN A O 1
ATOM 1045 N N . VAL A 1 129 ? 27.370 -11.310 -57.173 1.00 77.69 129 VAL A N 1
ATOM 1046 C CA . VAL A 1 129 ? 26.237 -11.467 -56.247 1.00 77.69 129 VAL A CA 1
ATOM 1047 C C . VAL A 1 129 ? 24.899 -11.323 -56.983 1.00 77.69 129 VAL A C 1
ATOM 1049 O O . VAL A 1 129 ? 23.954 -12.045 -56.673 1.00 77.69 129 VAL A O 1
ATOM 1052 N N . LEU A 1 130 ? 24.800 -10.437 -57.978 1.00 77.00 130 LEU A N 1
ATOM 1053 C CA . LEU A 1 130 ? 23.601 -10.273 -58.810 1.00 77.00 130 LEU A CA 1
ATOM 1054 C C . LEU A 1 130 ? 23.338 -11.495 -59.707 1.00 77.00 130 LEU A C 1
ATOM 1056 O O . LEU A 1 130 ? 22.181 -11.912 -59.822 1.00 77.00 130 LEU A O 1
ATOM 1060 N N . ASP A 1 131 ? 24.388 -12.103 -60.263 1.00 74.38 131 ASP A N 1
ATOM 1061 C CA . ASP A 1 131 ? 24.331 -13.361 -61.018 1.00 74.38 131 ASP A CA 1
ATOM 1062 C C . ASP A 1 131 ? 23.938 -14.539 -60.113 1.00 74.38 131 ASP A C 1
ATOM 1064 O O . ASP A 1 131 ? 23.122 -15.380 -60.496 1.00 74.38 131 ASP A O 1
ATOM 1068 N N . GLU A 1 132 ? 24.456 -14.582 -58.881 1.00 69.19 132 GLU A N 1
ATOM 1069 C CA . GLU A 1 132 ? 24.148 -15.639 -57.911 1.00 69.19 132 GLU A CA 1
ATOM 1070 C C . GLU A 1 132 ? 22.735 -15.508 -57.304 1.00 69.19 132 GLU A C 1
ATOM 1072 O O . GLU A 1 132 ? 22.101 -16.518 -56.987 1.00 69.19 132 GLU A O 1
ATOM 1077 N N . ILE A 1 133 ? 22.188 -14.288 -57.204 1.00 68.44 133 ILE A N 1
ATOM 1078 C CA . ILE A 1 133 ? 20.798 -14.028 -56.774 1.00 68.44 133 ILE A CA 1
ATOM 1079 C C . ILE A 1 133 ? 19.805 -14.095 -57.961 1.00 68.44 133 ILE A C 1
ATOM 1081 O O . ILE A 1 133 ? 18.600 -14.256 -57.750 1.00 68.44 133 ILE A O 1
ATOM 1085 N N . GLY A 1 134 ? 20.282 -14.058 -59.211 1.00 55.62 134 GLY A N 1
ATOM 1086 C CA . GLY A 1 134 ? 19.477 -14.265 -60.423 1.00 55.62 134 GLY A CA 1
ATOM 1087 C C . GLY A 1 134 ? 18.609 -13.070 -60.834 1.00 55.62 134 GLY A C 1
ATOM 1088 O O . GLY A 1 134 ? 17.561 -13.258 -61.459 1.00 55.62 134 GLY A O 1
ATOM 1089 N N . ILE A 1 135 ? 19.008 -11.843 -60.480 1.00 58.75 135 ILE A N 1
ATOM 1090 C CA . ILE A 1 135 ? 18.298 -10.615 -60.873 1.00 58.75 135 ILE A CA 1
ATOM 1091 C C . ILE A 1 135 ? 19.019 -10.004 -62.076 1.00 58.75 135 ILE A C 1
ATOM 1093 O O . ILE A 1 135 ? 19.757 -9.029 -61.962 1.00 58.75 135 ILE A O 1
ATOM 1097 N N . GLU A 1 136 ? 18.789 -10.573 -63.259 1.00 58.38 136 GLU 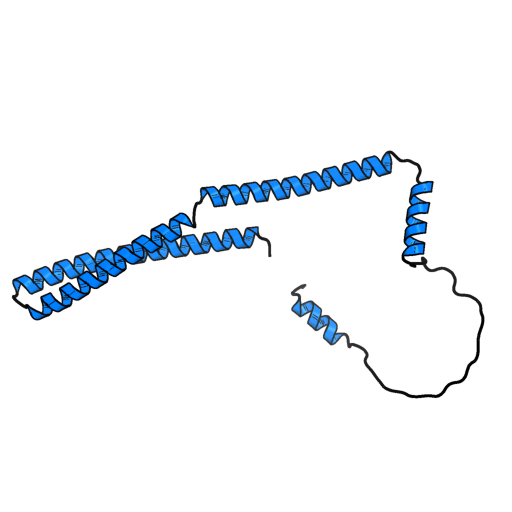A N 1
ATOM 1098 C CA . GLU A 1 136 ? 19.193 -9.935 -64.512 1.00 58.38 136 GLU A CA 1
ATOM 1099 C C . GLU A 1 136 ? 18.406 -8.619 -64.674 1.00 58.38 136 GLU A C 1
ATOM 1101 O O . GLU A 1 136 ? 17.180 -8.627 -64.848 1.00 58.38 136 GLU A O 1
ATOM 1106 N N . ILE A 1 137 ? 19.092 -7.469 -64.614 1.00 54.84 137 ILE A N 1
ATOM 1107 C CA . ILE A 1 137 ? 18.525 -6.153 -64.949 1.00 54.84 137 ILE A CA 1
ATOM 1108 C C . ILE A 1 137 ? 18.155 -6.159 -66.443 1.00 54.84 137 ILE A C 1
ATOM 1110 O O . ILE A 1 137 ? 18.953 -5.926 -67.344 1.00 54.84 137 ILE A O 1
ATOM 1114 N N . SER A 1 138 ? 16.900 -6.546 -66.662 1.00 53.91 138 SER A N 1
ATOM 1115 C CA . SER A 1 138 ? 16.093 -6.591 -67.877 1.00 53.91 138 SER A CA 1
ATOM 1116 C C . SER A 1 138 ? 16.695 -5.928 -69.118 1.00 53.91 138 SER A C 1
ATOM 1118 O O . SER A 1 138 ? 16.759 -4.702 -69.227 1.00 53.91 138 SER A O 1
ATOM 1120 N N . GLY A 1 139 ? 17.031 -6.749 -70.118 1.00 58.38 139 GLY A N 1
ATOM 1121 C CA . GLY A 1 139 ? 17.467 -6.190 -71.389 1.00 58.38 139 GLY A CA 1
ATOM 1122 C C . GLY A 1 139 ? 17.783 -7.128 -72.545 1.00 58.38 139 GLY A C 1
ATOM 1123 O O . GLY A 1 139 ? 18.642 -6.738 -73.327 1.00 58.38 139 GLY A O 1
ATOM 1124 N N . LYS A 1 140 ? 17.132 -8.299 -72.702 1.00 41.34 140 LYS A N 1
ATOM 1125 C CA . LYS A 1 140 ? 16.863 -8.942 -74.020 1.00 41.34 140 LYS A CA 1
ATOM 1126 C C . LYS A 1 140 ? 16.095 -10.264 -73.900 1.00 41.34 140 LYS A C 1
ATOM 1128 O O . LYS A 1 140 ? 16.643 -11.358 -73.852 1.00 41.34 140 LYS A O 1
ATOM 1133 N N . MET A 1 141 ? 14.781 -10.151 -74.033 1.00 57.72 141 MET A N 1
ATOM 1134 C CA . MET A 1 141 ? 13.984 -11.165 -74.714 1.00 57.72 141 MET A CA 1
ATOM 1135 C C . MET A 1 141 ? 14.463 -11.261 -76.175 1.00 57.72 141 MET A C 1
ATOM 1137 O O . MET A 1 141 ? 14.325 -10.274 -76.892 1.00 57.72 141 MET A O 1
ATOM 1141 N N . ALA A 1 142 ? 15.013 -12.403 -76.618 1.00 53.25 142 ALA A N 1
ATOM 1142 C CA . ALA A 1 142 ? 14.801 -12.971 -77.965 1.00 53.25 142 ALA A CA 1
ATOM 1143 C C . ALA A 1 142 ? 15.684 -14.209 -78.273 1.00 53.25 142 ALA A C 1
ATOM 1145 O O . ALA A 1 142 ? 16.868 -14.066 -78.566 1.00 53.25 142 ALA A O 1
ATOM 1146 N N . LYS A 1 143 ? 15.012 -15.371 -78.419 1.00 39.75 143 LYS A N 1
ATOM 1147 C CA . LYS A 1 143 ? 15.181 -16.407 -79.478 1.00 39.75 143 LYS A CA 1
ATOM 1148 C C . LYS A 1 143 ? 15.626 -17.837 -79.065 1.00 39.75 143 LYS A C 1
ATOM 1150 O O . LYS A 1 143 ? 16.801 -18.161 -79.107 1.00 39.75 143 LYS A O 1
ATOM 1155 N N . ALA A 1 144 ? 14.595 -18.697 -78.933 1.00 33.22 144 ALA A N 1
ATOM 1156 C CA . ALA A 1 144 ? 14.489 -20.130 -79.316 1.00 33.22 144 ALA A CA 1
ATOM 1157 C C . ALA A 1 144 ? 15.200 -21.211 -78.446 1.00 33.22 144 ALA A C 1
ATOM 1159 O O . ALA A 1 144 ? 16.270 -20.933 -77.925 1.00 33.22 144 ALA A O 1
ATOM 1160 N N . PRO A 1 145 ? 14.653 -22.453 -78.306 1.00 41.75 145 PRO A N 1
ATOM 1161 C CA . PRO A 1 145 ? 13.754 -23.141 -79.240 1.00 41.75 145 PRO A CA 1
ATOM 1162 C C . PRO A 1 145 ? 12.379 -23.548 -78.687 1.00 41.75 145 PRO A C 1
ATOM 1164 O O . PRO A 1 145 ? 12.196 -23.925 -77.533 1.00 41.75 145 PRO A O 1
ATOM 1167 N N . SER A 1 146 ? 11.400 -23.541 -79.589 1.00 52.62 146 SER A N 1
ATOM 1168 C CA . SER A 1 146 ? 10.123 -24.221 -79.422 1.00 52.62 146 SER A CA 1
ATOM 1169 C C . SER A 1 146 ? 10.330 -25.737 -79.433 1.00 52.62 146 SER A C 1
ATOM 1171 O O . SER A 1 146 ? 10.751 -26.291 -80.449 1.00 52.62 146 SER A O 1
ATOM 1173 N N . ALA A 1 147 ? 9.959 -26.417 -78.353 1.00 39.53 147 ALA A N 1
ATOM 1174 C CA . ALA A 1 147 ? 9.707 -27.851 -78.372 1.00 39.53 147 ALA A CA 1
ATOM 1175 C C . ALA A 1 147 ? 8.211 -28.070 -78.143 1.00 39.53 147 ALA A C 1
ATOM 1177 O O . ALA A 1 147 ? 7.704 -28.017 -77.024 1.00 39.53 147 ALA A O 1
ATOM 1178 N N . ALA A 1 148 ? 7.498 -28.278 -79.247 1.00 47.31 148 ALA A N 1
ATOM 1179 C CA . ALA A 1 148 ? 6.138 -28.775 -79.239 1.00 47.31 148 ALA A CA 1
ATOM 1180 C C . ALA A 1 148 ? 6.103 -30.134 -78.531 1.00 47.31 148 ALA A C 1
ATOM 1182 O O . ALA A 1 148 ? 6.709 -31.098 -78.999 1.00 47.31 148 ALA A O 1
ATOM 1183 N N . ARG A 1 149 ? 5.360 -30.232 -77.426 1.00 38.62 149 ARG A N 1
ATOM 1184 C CA . ARG A 1 149 ? 4.913 -31.522 -76.903 1.00 38.62 149 ARG A CA 1
ATOM 1185 C C . ARG A 1 149 ? 3.564 -31.375 -76.204 1.00 38.62 149 ARG A C 1
ATOM 1187 O O . ARG A 1 149 ? 3.481 -31.022 -75.039 1.00 38.62 149 ARG A O 1
ATOM 1194 N N . SER A 1 150 ? 2.530 -31.596 -77.015 1.00 36.38 150 SER A N 1
ATOM 1195 C CA . SER A 1 150 ? 1.248 -32.243 -76.696 1.00 36.38 150 SER A CA 1
ATOM 1196 C C . SER A 1 150 ? 0.622 -32.011 -75.309 1.00 36.38 150 SER A C 1
ATOM 1198 O O . SER A 1 150 ? 1.072 -32.565 -74.308 1.00 36.38 150 SER A O 1
ATOM 1200 N N . LEU A 1 151 ? -0.519 -31.315 -75.319 1.00 34.31 151 LEU A N 1
ATOM 1201 C CA . LEU A 1 151 ? -1.567 -31.315 -74.285 1.00 34.31 151 LEU A CA 1
ATOM 1202 C C . LEU A 1 151 ? -2.050 -32.748 -73.940 1.00 34.31 151 LEU A C 1
ATOM 1204 O O . LEU A 1 151 ? -1.921 -33.653 -74.769 1.00 34.31 151 LEU A O 1
ATOM 1208 N N . PRO A 1 152 ? -2.660 -32.947 -72.752 1.00 41.06 152 PRO A N 1
ATOM 1209 C CA . PRO A 1 152 ? -4.103 -32.720 -72.632 1.00 41.06 152 PRO A CA 1
ATOM 1210 C C . PRO A 1 152 ? -4.527 -31.803 -71.467 1.00 41.06 152 PRO A C 1
ATOM 1212 O O . PRO A 1 152 ? -3.855 -31.661 -70.452 1.00 41.06 152 PRO A O 1
ATOM 1215 N N . SER A 1 153 ? -5.689 -31.187 -71.687 1.00 35.56 153 SER A N 1
ATOM 1216 C CA . SER A 1 153 ? -6.459 -30.252 -70.859 1.00 35.56 153 SER A CA 1
ATOM 1217 C C . SER A 1 153 ? -6.908 -30.799 -69.494 1.00 35.56 153 SER A C 1
ATOM 1219 O O . SER A 1 153 ? -7.403 -31.922 -69.429 1.00 35.56 153 SER A O 1
ATOM 1221 N N . ALA A 1 154 ? -6.861 -29.955 -68.452 1.00 30.72 154 ALA A N 1
ATOM 1222 C CA . ALA A 1 154 ? -7.868 -29.901 -67.383 1.00 30.72 154 ALA A CA 1
ATOM 1223 C C . ALA A 1 154 ? -7.819 -28.547 -66.637 1.00 30.72 154 ALA A C 1
ATOM 1225 O O . ALA A 1 154 ? -6.848 -28.197 -65.975 1.00 30.72 154 ALA A O 1
ATOM 1226 N N . SER A 1 155 ? -8.901 -27.785 -66.772 1.00 37.38 155 SER A N 1
ATOM 1227 C CA . SER A 1 155 ? -9.281 -26.562 -66.053 1.00 37.38 155 SER A CA 1
ATOM 1228 C C . SER A 1 155 ? -9.419 -26.747 -64.534 1.00 37.38 155 SER A C 1
ATOM 1230 O O . SER A 1 155 ? -9.864 -27.821 -64.139 1.00 37.38 155 SER A O 1
ATOM 1232 N N . THR A 1 156 ? -9.184 -25.692 -63.720 1.00 29.53 156 THR A N 1
ATOM 1233 C CA . THR A 1 156 ? -10.066 -25.209 -62.610 1.00 29.53 156 THR A CA 1
ATOM 1234 C C . THR A 1 156 ? -9.488 -23.965 -61.872 1.00 29.53 156 THR A C 1
ATOM 1236 O O . THR A 1 156 ? -8.602 -24.075 -61.039 1.00 29.53 156 THR A O 1
ATOM 1239 N N . SER A 1 157 ? -10.036 -22.788 -62.227 1.00 40.03 157 SER A N 1
ATOM 1240 C CA . SER A 1 157 ? -10.484 -21.623 -61.414 1.00 40.03 157 SER A CA 1
ATOM 1241 C C . SER A 1 157 ? -9.612 -20.824 -60.406 1.00 40.03 157 SER A C 1
ATOM 1243 O O . SER A 1 157 ? -9.209 -21.367 -59.388 1.00 40.03 157 SER A O 1
ATOM 1245 N N . LYS A 1 158 ? -9.649 -19.479 -60.609 1.00 35.62 158 LYS A N 1
ATOM 1246 C CA . LYS A 1 158 ? -9.837 -18.335 -59.654 1.00 35.62 158 LYS A CA 1
ATOM 1247 C C . LYS A 1 158 ? -8.787 -18.119 -58.534 1.00 35.62 158 LYS A C 1
ATOM 1249 O O . LYS A 1 158 ? -8.311 -19.066 -57.946 1.00 35.62 158 LYS A O 1
ATOM 1254 N N . ALA A 1 159 ? -8.423 -16.902 -58.117 1.00 40.03 159 ALA A N 1
ATOM 1255 C CA . ALA A 1 159 ? -9.165 -15.644 -58.097 1.00 40.03 159 ALA A CA 1
ATOM 1256 C C . ALA A 1 159 ? -8.229 -14.417 -58.124 1.00 40.03 159 ALA A C 1
ATOM 1258 O O . ALA A 1 159 ? -7.178 -14.397 -57.491 1.00 40.03 159 ALA A O 1
ATOM 1259 N N . THR A 1 160 ? -8.683 -13.382 -58.822 1.00 42.56 160 THR A N 1
ATOM 1260 C CA . THR A 1 160 ? -8.277 -11.981 -58.688 1.00 42.56 160 THR A CA 1
ATOM 1261 C C . THR A 1 160 ? -8.594 -11.487 -57.275 1.00 42.56 160 THR A C 1
ATOM 1263 O O . THR A 1 160 ? -9.761 -11.496 -56.880 1.00 42.56 160 THR A O 1
ATOM 1266 N N . ILE A 1 161 ? -7.581 -11.072 -56.517 1.00 57.59 161 ILE A N 1
ATOM 1267 C CA . ILE A 1 161 ? -7.772 -10.337 -55.261 1.00 57.59 161 ILE A CA 1
ATOM 1268 C C . ILE A 1 161 ? -8.268 -8.943 -55.658 1.00 57.59 161 ILE A C 1
ATOM 1270 O O . ILE A 1 161 ? -7.606 -8.256 -56.428 1.00 57.59 161 ILE A O 1
ATOM 1274 N N . SER A 1 162 ? -9.476 -8.583 -55.232 1.00 56.56 162 SER A N 1
ATOM 1275 C CA . SER A 1 162 ? -10.094 -7.288 -55.521 1.00 56.56 162 SER A CA 1
ATOM 1276 C C . SER A 1 162 ? -9.522 -6.201 -54.614 1.00 56.56 162 SER A C 1
ATOM 1278 O O . SER A 1 162 ? -9.339 -6.440 -53.421 1.00 56.56 162 SER A O 1
ATOM 1280 N N . ASP A 1 163 ? -9.317 -5.007 -55.175 1.00 57.44 163 ASP A N 1
ATOM 1281 C CA . ASP A 1 163 ? -8.738 -3.821 -54.520 1.00 57.44 163 ASP A CA 1
ATOM 1282 C C . ASP A 1 163 ? -9.392 -3.461 -53.167 1.00 57.44 163 ASP A C 1
ATOM 1284 O O . ASP A 1 163 ? -8.728 -2.934 -52.275 1.00 57.44 163 ASP A O 1
ATOM 1288 N N . GLU A 1 164 ? -10.656 -3.843 -52.954 1.00 61.91 164 GLU A N 1
ATOM 1289 C CA . GLU A 1 164 ? -11.363 -3.680 -51.674 1.00 61.91 164 GLU A CA 1
ATOM 1290 C C . GLU A 1 164 ? -10.722 -4.445 -50.498 1.00 61.91 164 GLU A C 1
ATOM 1292 O O . GLU A 1 164 ? -10.805 -3.993 -49.356 1.00 61.91 164 GLU A O 1
ATOM 1297 N N . GLU A 1 165 ? -10.072 -5.590 -50.736 1.00 61.91 165 GLU A N 1
ATOM 1298 C CA . GLU A 1 165 ? -9.407 -6.363 -49.671 1.00 61.91 165 GLU A CA 1
ATOM 1299 C C . GLU A 1 165 ? -8.075 -5.710 -49.261 1.00 61.91 165 GLU A C 1
ATOM 1301 O O . GLU A 1 165 ? -7.693 -5.740 -48.089 1.00 61.91 165 GLU A O 1
ATOM 1306 N N . ILE A 1 166 ? -7.405 -5.047 -50.210 1.00 65.69 166 ILE A N 1
ATOM 1307 C CA . ILE A 1 166 ? -6.134 -4.345 -49.992 1.00 65.69 166 ILE A CA 1
ATOM 1308 C C . ILE A 1 166 ? -6.369 -3.066 -49.174 1.00 65.69 166 ILE A C 1
ATOM 1310 O O . ILE A 1 166 ? -5.665 -2.832 -48.187 1.00 65.69 166 ILE A O 1
ATOM 1314 N N . GLU A 1 167 ? -7.409 -2.285 -49.494 1.00 69.00 167 GLU A N 1
ATOM 1315 C CA . GLU A 1 167 ? -7.797 -1.110 -48.691 1.00 69.00 167 GLU A CA 1
ATOM 1316 C C . GLU A 1 167 ? -8.171 -1.491 -47.253 1.00 69.00 167 GLU A C 1
ATOM 1318 O O . GLU A 1 167 ? -7.863 -0.774 -46.294 1.00 69.00 167 GLU A O 1
ATOM 1323 N N . ARG A 1 168 ? -8.797 -2.658 -47.072 1.00 70.56 168 ARG A N 1
ATOM 1324 C CA . ARG A 1 168 ? -9.174 -3.150 -45.745 1.00 70.56 168 ARG A CA 1
ATOM 1325 C C . ARG A 1 168 ? -7.963 -3.529 -44.896 1.00 70.56 168 ARG A C 1
ATOM 1327 O O . ARG A 1 168 ? -7.967 -3.267 -43.692 1.00 70.56 168 ARG A O 1
ATOM 1334 N N . GLN A 1 169 ? -6.932 -4.109 -45.510 1.00 67.00 169 GLN A N 1
ATOM 1335 C CA . GLN A 1 169 ? -5.683 -4.462 -44.832 1.00 67.00 169 GLN A CA 1
ATOM 1336 C C . GLN A 1 169 ? -4.846 -3.230 -44.467 1.00 67.00 169 GLN A C 1
ATOM 1338 O O . GLN A 1 169 ? -4.301 -3.180 -43.364 1.00 67.00 169 GLN A O 1
ATOM 1343 N N . LEU A 1 170 ? -4.819 -2.205 -45.323 1.00 63.78 170 LEU A N 1
ATOM 1344 C CA . LEU A 1 170 ? -4.154 -0.929 -45.029 1.00 63.78 170 LEU A CA 1
ATOM 1345 C C . LEU A 1 170 ? -4.803 -0.210 -43.838 1.00 63.78 170 LEU A C 1
ATOM 1347 O O . LEU A 1 170 ? -4.113 0.220 -42.912 1.00 63.78 170 LEU A O 1
ATOM 1351 N N . LYS A 1 171 ? -6.140 -0.196 -43.780 1.00 70.94 171 LYS A N 1
ATOM 1352 C CA . LYS A 1 171 ? -6.879 0.414 -42.666 1.00 70.94 171 LYS A CA 1
ATOM 1353 C C . LYS A 1 171 ? -6.747 -0.364 -41.352 1.00 70.94 171 LYS A C 1
ATOM 1355 O O . LYS A 1 171 ? -6.743 0.232 -40.278 1.00 70.94 171 LYS A O 1
ATOM 1360 N N . ALA A 1 172 ? -6.615 -1.690 -41.418 1.00 69.00 172 ALA A N 1
ATOM 1361 C CA . ALA A 1 172 ? -6.398 -2.537 -40.243 1.00 69.00 172 ALA A CA 1
ATOM 1362 C C . ALA A 1 172 ? -5.003 -2.355 -39.615 1.00 69.00 172 ALA A C 1
ATOM 1364 O O . ALA A 1 172 ? -4.837 -2.604 -38.420 1.00 69.00 172 ALA A O 1
ATOM 1365 N N . LEU A 1 173 ? -4.021 -1.894 -40.395 1.00 66.75 173 LEU A N 1
ATOM 1366 C CA . LEU A 1 173 ? -2.672 -1.575 -39.923 1.00 66.75 173 LEU A CA 1
ATOM 1367 C C . LEU A 1 173 ? -2.539 -0.136 -39.393 1.00 66.75 173 LEU A C 1
ATOM 1369 O O . LEU A 1 173 ? -1.476 0.221 -38.889 1.00 66.75 173 LEU A O 1
ATOM 1373 N N . GLY A 1 174 ? -3.617 0.659 -39.434 1.00 53.62 174 GLY A N 1
ATOM 1374 C CA . GLY A 1 174 ? -3.661 2.003 -38.850 1.00 53.62 174 GLY A CA 1
ATOM 1375 C C . GLY A 1 174 ? -2.713 3.001 -39.517 1.00 53.62 174 GLY A C 1
ATOM 1376 O O . GLY A 1 174 ? -2.262 3.936 -38.857 1.00 53.62 174 GLY A O 1
ATOM 1377 N N . VAL A 1 175 ? -2.386 2.778 -40.791 1.00 61.06 175 VAL A N 1
ATOM 1378 C CA . VAL A 1 175 ? -1.644 3.724 -41.625 1.00 61.06 175 VAL A CA 1
ATOM 1379 C C . VAL A 1 175 ? -2.686 4.563 -42.366 1.00 61.06 175 VAL A C 1
ATOM 1381 O O . VAL A 1 175 ? -3.153 4.161 -43.429 1.00 61.06 175 VAL A O 1
ATOM 1384 N N . ASP A 1 176 ? -3.130 5.656 -41.739 1.00 50.97 176 ASP A N 1
ATOM 1385 C CA . ASP A 1 176 ? -3.742 6.791 -42.452 1.00 50.97 176 ASP A CA 1
ATOM 1386 C C . ASP A 1 176 ? -2.634 7.667 -43.061 1.00 50.97 176 ASP A C 1
ATOM 1388 O O . ASP A 1 176 ? -1.583 7.837 -42.392 1.00 50.97 176 ASP A O 1
#